Protein AF-A0A9P1AWX8-F1 (afdb_monomer)

Mean predicted aligned error: 14.73 Å

pLDDT: mean 73.95, std 20.93, range [36.81, 98.0]

Sequence (124 aa):
MLRTFQGYWSSYSTLINEKDYSEDIERMKASATAIAASLTEFGKTLRETEIPNDADSTARILELQTAEKMAIKEEFKIAVRKGFTLLKSVRQLDKKPTPEQLSPTRLHNVTAIERMLVQLGTYY

Foldseek 3Di:
DVVVVVVVVVVVVVVCVPDPCVVVVVVLVVLVVVLVVLVVVLVVCVVPDDQDPDPVVNVVSVVVSVVSVVVSVVSVVVSVVSVVVSVCVVVVVVDDDPPVRDDPVRVVVVVVVVVVVVVVVVVD

Structure (mmCIF, N/CA/C/O backbone):
data_AF-A0A9P1AWX8-F1
#
_entry.id   AF-A0A9P1AWX8-F1
#
loop_
_atom_site.group_PDB
_atom_site.id
_atom_site.type_symbol
_atom_site.label_atom_id
_atom_site.label_alt_id
_atom_site.label_comp_id
_atom_site.label_asym_id
_atom_site.label_entity_id
_atom_site.label_seq_id
_atom_site.pdbx_PDB_ins_code
_atom_site.Cartn_x
_atom_site.Cartn_y
_atom_site.Cartn_z
_atom_site.occupancy
_atom_site.B_iso_or_equiv
_atom_site.auth_seq_id
_atom_site.auth_comp_id
_atom_site.auth_asym_id
_atom_site.auth_atom_id
_atom_site.pdbx_PDB_model_num
ATOM 1 N N . MET A 1 1 ? -10.837 24.148 16.685 1.00 47.78 1 MET A N 1
ATOM 2 C CA .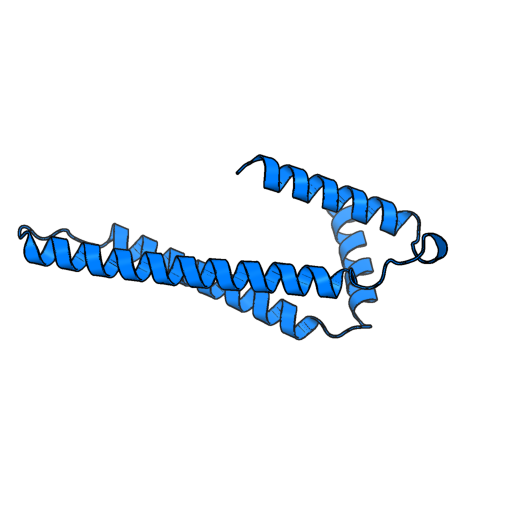 MET A 1 1 ? -10.753 22.847 15.985 1.00 47.78 1 MET A CA 1
ATOM 3 C C . MET A 1 1 ? -9.734 21.914 16.628 1.00 47.78 1 MET A C 1
ATOM 5 O O . MET A 1 1 ? -10.162 20.902 17.157 1.00 47.78 1 MET A O 1
ATOM 9 N N . LEU A 1 2 ? -8.435 22.248 16.680 1.00 36.81 2 LEU A N 1
ATOM 10 C CA . LEU A 1 2 ? -7.412 21.353 17.260 1.00 36.81 2 LEU A CA 1
ATOM 11 C C . LEU A 1 2 ? -7.586 21.056 18.764 1.00 36.81 2 LEU A C 1
ATOM 13 O O . LEU A 1 2 ? -7.496 19.903 19.165 1.00 36.81 2 LEU A O 1
ATOM 17 N N . ARG A 1 3 ? -7.885 22.066 19.598 1.00 39.72 3 ARG A N 1
ATOM 18 C CA . ARG A 1 3 ? -8.114 21.864 21.048 1.00 39.72 3 ARG A CA 1
ATOM 19 C C . ARG A 1 3 ? -9.333 20.994 21.340 1.00 39.72 3 ARG A C 1
ATOM 21 O O . ARG A 1 3 ? -9.302 20.167 22.242 1.00 39.72 3 ARG A O 1
ATOM 28 N N . THR A 1 4 ? -10.395 21.172 20.560 1.00 44.94 4 THR A N 1
ATOM 29 C CA . THR A 1 4 ? -11.601 20.350 20.649 1.00 44.94 4 THR A CA 1
ATOM 30 C C . THR A 1 4 ? -11.286 18.912 20.242 1.00 44.94 4 THR A C 1
ATOM 32 O O . THR A 1 4 ? -11.619 17.988 20.972 1.00 44.94 4 THR A O 1
ATOM 35 N N . PHE A 1 5 ? -10.551 18.726 19.143 1.00 42.12 5 PHE A N 1
ATOM 36 C CA . PHE A 1 5 ? -10.082 17.420 18.676 1.00 42.12 5 PHE A CA 1
ATOM 37 C C . PHE A 1 5 ? -9.197 16.698 19.709 1.00 42.12 5 PHE A C 1
ATOM 39 O O . PHE A 1 5 ? -9.422 15.526 19.989 1.00 42.12 5 PHE A O 1
ATOM 46 N N . GLN A 1 6 ? -8.256 17.405 20.343 1.00 40.53 6 GLN A N 1
ATOM 47 C CA . GLN A 1 6 ? -7.414 16.855 21.414 1.00 40.53 6 GLN A CA 1
ATOM 48 C C . GLN A 1 6 ? -8.218 16.471 22.664 1.00 40.53 6 GLN A C 1
ATOM 50 O O . GLN A 1 6 ? -7.992 15.403 23.226 1.00 40.53 6 GLN A O 1
ATOM 55 N N . GLY A 1 7 ? -9.190 17.295 23.071 1.00 48.84 7 GLY A N 1
ATOM 56 C CA . GLY A 1 7 ? -10.081 16.971 24.190 1.00 48.84 7 GLY A CA 1
ATOM 57 C C . GLY A 1 7 ? -10.931 15.725 23.923 1.00 48.84 7 GLY A C 1
ATOM 58 O O . GLY A 1 7 ? -11.043 14.853 24.785 1.00 48.84 7 GLY A O 1
ATOM 59 N N . TYR A 1 8 ? -11.464 15.592 22.703 1.00 47.03 8 TYR A N 1
ATOM 60 C CA . TYR A 1 8 ? -12.189 14.391 22.289 1.00 47.03 8 TYR A CA 1
ATOM 61 C C . TYR A 1 8 ? -11.278 13.160 22.224 1.00 47.03 8 TYR A C 1
ATOM 63 O O . TYR A 1 8 ? -11.696 12.102 22.680 1.00 47.03 8 TYR A O 1
ATOM 71 N N . TRP A 1 9 ? -10.036 13.294 21.750 1.00 43.94 9 TRP A N 1
ATOM 72 C CA . TRP A 1 9 ? -9.054 12.205 21.680 1.00 43.94 9 TRP A CA 1
ATOM 73 C C . TRP A 1 9 ? -8.648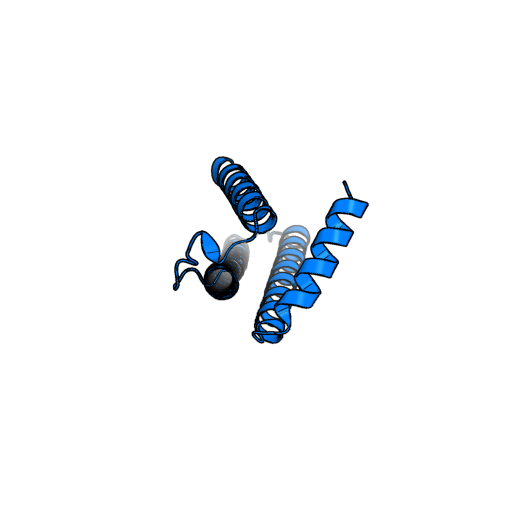 11.669 23.062 1.00 43.94 9 TRP A C 1
ATOM 75 O O . TRP A 1 9 ? -8.645 10.457 23.261 1.00 43.94 9 TRP A O 1
ATOM 85 N N . SER A 1 10 ? -8.398 12.545 24.044 1.00 46.09 10 SER A N 1
ATOM 86 C CA . SER A 1 10 ? -8.103 12.132 25.430 1.00 46.09 10 SER A CA 1
ATOM 87 C C . SER A 1 10 ? -9.294 11.463 26.121 1.00 46.09 10 SER A C 1
ATOM 89 O O . SER A 1 10 ? -9.134 10.486 26.851 1.00 46.09 10 SER A O 1
ATOM 91 N N . SER A 1 11 ? -10.513 11.951 25.882 1.00 45.62 11 SER A N 1
ATOM 92 C CA . SER A 1 11 ? -11.714 11.312 26.431 1.00 45.62 11 SER A CA 1
ATOM 93 C C . SER A 1 11 ? -11.970 9.945 25.771 1.00 45.62 11 SER A C 1
ATOM 95 O O . SER A 1 11 ? -12.368 8.999 26.446 1.00 45.62 11 SER A O 1
ATOM 97 N N . TYR A 1 12 ? -11.637 9.804 24.480 1.00 45.28 12 TYR A N 1
ATOM 98 C CA . TYR A 1 12 ? -11.684 8.534 23.748 1.00 45.28 12 TYR A CA 1
ATOM 99 C C . TYR A 1 12 ? -10.639 7.533 24.256 1.00 45.28 12 TYR A C 1
ATOM 101 O O . TYR A 1 12 ? -10.980 6.382 24.503 1.00 45.28 12 TYR A O 1
ATOM 109 N N . SER A 1 13 ? -9.391 7.960 24.484 1.00 43.81 13 SER A N 1
ATOM 110 C CA . SER A 1 13 ? -8.318 7.074 24.960 1.00 43.81 13 SER A CA 1
ATOM 111 C C . SER A 1 13 ? -8.596 6.498 26.349 1.00 43.81 13 SER A C 1
ATOM 113 O O . SER A 1 13 ? -8.205 5.373 26.638 1.00 43.81 13 SER A O 1
ATOM 115 N N . THR A 1 14 ? -9.318 7.240 27.191 1.00 47.88 14 THR A N 1
ATOM 116 C CA . THR A 1 14 ? -9.699 6.792 28.539 1.00 47.88 14 THR A CA 1
ATOM 117 C C . THR A 1 14 ? -10.774 5.691 28.499 1.00 47.88 14 THR A C 1
ATOM 119 O O . THR A 1 14 ? -10.801 4.830 29.371 1.00 47.88 14 THR A O 1
ATOM 122 N N . LEU A 1 15 ? -11.626 5.669 27.464 1.00 46.06 15 LEU A N 1
ATOM 123 C CA . LEU A 1 15 ? -12.718 4.695 27.289 1.00 46.06 15 LEU A CA 1
ATOM 124 C C . LEU A 1 15 ? -12.298 3.403 26.559 1.00 46.06 15 LEU A C 1
ATOM 126 O O . LEU A 1 15 ? -13.036 2.422 26.583 1.00 46.06 15 LEU A O 1
ATOM 130 N N . ILE A 1 16 ? -11.129 3.381 25.910 1.00 47.41 16 ILE A N 1
ATOM 131 C CA . ILE A 1 16 ? -10.586 2.197 25.208 1.00 47.41 16 ILE A CA 1
ATOM 132 C C . ILE A 1 16 ? -9.963 1.190 26.194 1.00 47.41 16 ILE A C 1
ATOM 134 O O . ILE A 1 16 ? -9.716 0.042 25.838 1.00 47.41 16 ILE A O 1
ATOM 138 N N . ASN A 1 17 ? -9.795 1.574 27.462 1.00 43.03 17 ASN A N 1
ATOM 139 C CA . ASN A 1 17 ? -9.193 0.740 28.503 1.00 43.03 17 ASN A CA 1
ATOM 140 C C . ASN A 1 17 ? -10.072 -0.442 28.973 1.00 43.03 17 ASN A C 1
ATOM 142 O O . ASN A 1 17 ? -9.704 -1.130 29.919 1.00 43.03 17 ASN A O 1
ATOM 146 N N . GLU A 1 18 ? -11.220 -0.691 28.330 1.00 48.31 18 GLU A N 1
ATOM 147 C CA . GLU A 1 18 ? -12.149 -1.771 28.702 1.00 48.31 18 GLU A CA 1
ATOM 148 C C . GLU A 1 18 ? -12.319 -2.867 27.626 1.00 48.31 18 GLU A C 1
ATOM 150 O O . GLU A 1 18 ? -13.090 -3.808 27.807 1.00 48.31 18 GLU A O 1
ATOM 155 N N . LYS A 1 19 ? -11.566 -2.814 26.516 1.00 53.66 19 LYS A N 1
ATOM 156 C CA . LYS A 1 19 ? -11.373 -3.953 25.596 1.00 53.66 19 LYS A CA 1
ATOM 157 C C . LYS A 1 19 ? -10.061 -3.779 24.830 1.00 53.66 19 LYS A C 1
ATOM 159 O O . LYS A 1 19 ? -9.904 -2.817 24.083 1.00 53.66 19 LYS A O 1
ATOM 164 N N . ASP A 1 20 ? -9.144 -4.718 25.034 1.00 67.25 20 ASP A N 1
ATOM 165 C CA . ASP A 1 20 ? -7.751 -4.689 24.583 1.00 67.25 20 ASP A CA 1
ATOM 166 C C . ASP A 1 20 ? -7.600 -4.812 23.052 1.00 67.25 20 ASP A C 1
ATOM 168 O O . ASP A 1 20 ? -7.272 -5.862 22.512 1.00 67.25 20 ASP A O 1
ATOM 172 N N . TYR A 1 21 ? -7.890 -3.728 22.329 1.00 68.19 21 TYR A N 1
ATOM 173 C CA . TYR A 1 21 ? -7.600 -3.587 20.894 1.00 68.19 21 TYR A CA 1
ATOM 174 C C . TYR A 1 21 ? -6.243 -2.912 20.639 1.00 68.19 21 TYR A C 1
ATOM 176 O O . TYR A 1 21 ? -5.926 -2.574 19.498 1.00 68.19 21 TYR A O 1
ATOM 184 N N . SER A 1 22 ? -5.457 -2.670 21.695 1.00 74.00 22 SER A N 1
ATOM 185 C CA . SER A 1 22 ? -4.172 -1.968 21.619 1.00 74.00 22 SER A CA 1
ATOM 186 C C . SER A 1 22 ? -3.217 -2.685 20.666 1.00 74.00 22 SER A C 1
ATOM 188 O O . SER A 1 22 ? -2.664 -2.076 19.750 1.00 74.00 22 SER A O 1
ATOM 190 N N . GLU A 1 23 ? -3.114 -4.007 20.806 1.00 81.44 23 GLU A N 1
ATOM 191 C CA . GLU A 1 23 ? -2.253 -4.832 19.964 1.00 81.44 23 GLU A CA 1
ATOM 192 C C . GLU A 1 23 ? -2.690 -4.820 18.489 1.00 81.44 23 GLU A C 1
ATOM 194 O O . GLU A 1 23 ? -1.859 -4.671 17.593 1.00 81.44 23 GLU A O 1
ATOM 199 N N . ASP A 1 24 ? -3.994 -4.912 18.215 1.00 80.69 24 ASP A N 1
ATOM 200 C CA . ASP A 1 24 ? -4.526 -4.877 16.848 1.00 80.69 24 ASP A CA 1
ATOM 201 C C . ASP A 1 24 ? -4.309 -3.516 16.172 1.00 80.69 24 ASP A C 1
ATOM 203 O O . ASP A 1 24 ? -4.017 -3.442 14.973 1.00 80.69 24 ASP A O 1
ATOM 207 N N . ILE A 1 25 ? -4.419 -2.427 16.938 1.00 81.19 25 ILE A N 1
ATOM 208 C CA . ILE A 1 25 ? -4.136 -1.069 16.463 1.00 81.19 25 ILE A CA 1
ATOM 209 C C . ILE A 1 25 ? -2.647 -0.918 16.140 1.00 81.19 25 ILE A C 1
ATOM 211 O O . ILE A 1 25 ? -2.307 -0.385 15.080 1.00 81.19 25 ILE A O 1
ATOM 215 N N . GLU A 1 26 ? -1.754 -1.407 17.000 1.00 84.25 26 GLU A N 1
ATOM 216 C CA . GLU A 1 26 ? -0.311 -1.384 16.734 1.00 84.25 26 GLU A CA 1
ATOM 217 C C . GLU A 1 26 ? 0.059 -2.251 15.520 1.00 84.25 26 GLU A C 1
ATOM 219 O O . GLU A 1 26 ? 0.809 -1.808 14.647 1.00 84.25 26 GLU A O 1
ATOM 224 N N . ARG A 1 27 ? -0.551 -3.434 15.366 1.00 85.56 27 ARG A N 1
ATOM 225 C CA . ARG A 1 27 ? -0.394 -4.281 14.167 1.00 85.56 27 ARG A CA 1
ATOM 226 C C . ARG A 1 27 ? -0.870 -3.577 12.892 1.00 85.56 27 ARG A C 1
ATOM 228 O O . ARG A 1 27 ? -0.243 -3.724 11.837 1.00 85.56 27 ARG A O 1
ATOM 235 N N . MET A 1 28 ? -1.950 -2.795 12.966 1.00 87.44 28 MET A N 1
ATOM 236 C CA . MET A 1 28 ? -2.443 -2.002 11.834 1.00 87.44 28 MET A CA 1
ATOM 237 C C . MET A 1 28 ? -1.466 -0.887 11.457 1.00 87.44 28 MET A C 1
ATOM 239 O O . MET A 1 28 ? -1.156 -0.721 10.277 1.00 87.44 28 MET A O 1
ATOM 243 N N . LYS A 1 29 ? -0.937 -0.159 12.449 1.00 83.25 29 LYS A N 1
ATOM 244 C CA . LYS A 1 29 ? 0.094 0.866 12.225 1.00 83.25 29 LYS A CA 1
ATOM 245 C C . LYS A 1 29 ? 1.339 0.263 11.583 1.00 83.25 29 LYS A C 1
ATOM 247 O O . LYS A 1 29 ? 1.809 0.788 10.581 1.00 83.25 29 LYS A O 1
ATOM 252 N N . ALA A 1 30 ? 1.828 -0.861 12.107 1.00 87.50 30 ALA A N 1
ATOM 253 C CA . ALA A 1 30 ? 2.980 -1.562 11.549 1.00 87.50 30 ALA A CA 1
ATOM 254 C C . ALA A 1 30 ? 2.743 -1.977 10.086 1.00 87.50 30 ALA A C 1
ATOM 256 O O . ALA A 1 30 ? 3.604 -1.751 9.238 1.00 87.50 30 ALA A O 1
ATOM 257 N N . SER A 1 31 ? 1.552 -2.501 9.770 1.00 88.31 31 SER A N 1
ATOM 258 C CA . SER A 1 31 ? 1.181 -2.879 8.397 1.00 88.31 31 SER A CA 1
ATOM 259 C C . SER A 1 31 ? 1.146 -1.670 7.456 1.00 88.31 31 SER A C 1
ATOM 261 O O . SER A 1 31 ? 1.680 -1.733 6.352 1.00 88.31 31 SER A O 1
ATOM 263 N N . ALA A 1 32 ? 0.553 -0.553 7.891 1.00 86.75 32 ALA A N 1
ATOM 264 C CA . ALA A 1 32 ? 0.497 0.676 7.101 1.00 86.75 32 ALA A CA 1
ATOM 265 C C . ALA A 1 32 ? 1.898 1.254 6.836 1.00 86.75 32 ALA A C 1
ATOM 267 O O . ALA A 1 32 ? 2.197 1.645 5.708 1.00 86.75 32 ALA A O 1
ATOM 268 N N . THR A 1 33 ? 2.767 1.254 7.851 1.00 91.69 33 THR A N 1
ATOM 269 C CA . THR A 1 33 ? 4.167 1.680 7.723 1.00 91.69 33 THR A CA 1
ATOM 270 C C . THR A 1 33 ? 4.938 0.793 6.749 1.00 91.69 33 THR A C 1
ATOM 272 O O . THR A 1 33 ? 5.646 1.314 5.891 1.00 91.69 33 THR A O 1
ATOM 275 N N . ALA A 1 34 ? 4.775 -0.531 6.834 1.00 90.62 34 ALA A N 1
ATOM 276 C CA . ALA A 1 34 ? 5.429 -1.468 5.925 1.00 90.62 34 ALA A CA 1
ATOM 277 C C . ALA A 1 34 ? 5.001 -1.238 4.467 1.00 90.62 34 ALA A C 1
ATOM 279 O O . ALA A 1 34 ? 5.855 -1.105 3.597 1.00 90.62 34 ALA A O 1
ATOM 280 N N . ILE A 1 35 ? 3.698 -1.081 4.204 1.00 91.94 35 ILE A N 1
ATOM 281 C CA . ILE A 1 35 ? 3.194 -0.803 2.850 1.00 91.94 35 ILE A CA 1
ATOM 282 C C . ILE A 1 35 ? 3.728 0.535 2.319 1.00 91.94 35 ILE A C 1
ATOM 284 O O . ILE A 1 35 ? 4.114 0.627 1.155 1.00 91.94 35 ILE A O 1
ATOM 288 N N . ALA A 1 36 ? 3.774 1.577 3.156 1.00 92.69 36 ALA A N 1
ATOM 289 C CA . ALA A 1 36 ? 4.327 2.873 2.766 1.00 92.69 36 ALA A CA 1
ATOM 290 C C . ALA A 1 36 ? 5.824 2.783 2.420 1.00 92.69 36 ALA A C 1
ATOM 292 O O . ALA A 1 36 ? 6.270 3.407 1.453 1.00 92.69 36 ALA A O 1
ATOM 293 N N . ALA A 1 37 ? 6.587 1.980 3.169 1.00 93.81 37 ALA A N 1
ATOM 294 C CA . ALA A 1 37 ? 7.987 1.703 2.869 1.00 93.81 37 ALA A CA 1
ATOM 295 C C . ALA A 1 37 ? 8.136 0.949 1.537 1.00 93.81 37 ALA A C 1
ATOM 297 O O . ALA A 1 37 ? 8.893 1.402 0.681 1.00 93.81 37 ALA A O 1
ATOM 298 N N . SER A 1 38 ? 7.354 -0.113 1.307 1.00 96.19 38 SER A N 1
ATOM 299 C CA . SER A 1 38 ? 7.367 -0.866 0.043 1.00 96.19 38 SER A CA 1
ATOM 300 C C . SER A 1 38 ? 7.006 0.009 -1.161 1.00 96.19 38 SER A C 1
ATOM 302 O O . SER A 1 38 ? 7.646 -0.077 -2.201 1.00 96.19 38 SER A O 1
ATOM 304 N N . LEU A 1 39 ? 6.021 0.906 -1.029 1.00 97.06 39 LEU A N 1
ATOM 305 C CA . LEU A 1 39 ? 5.671 1.867 -2.084 1.00 97.06 39 LEU A CA 1
ATOM 306 C C . LEU A 1 39 ? 6.790 2.877 -2.358 1.00 97.06 39 LEU A C 1
ATOM 308 O O . LEU A 1 39 ? 7.002 3.264 -3.507 1.00 97.06 39 LEU A O 1
ATOM 312 N N . THR A 1 40 ? 7.482 3.319 -1.307 1.00 97.06 40 THR A N 1
ATOM 313 C CA . THR A 1 40 ? 8.612 4.247 -1.431 1.00 97.06 40 THR A CA 1
ATOM 314 C C . THR A 1 40 ? 9.767 3.587 -2.173 1.00 97.06 40 THR A C 1
ATOM 316 O O . THR A 1 40 ? 10.296 4.183 -3.110 1.00 97.06 40 THR A O 1
ATOM 319 N N . GLU A 1 41 ? 10.114 2.354 -1.798 1.00 97.69 41 GLU A N 1
ATOM 320 C CA . GLU A 1 41 ? 11.171 1.595 -2.466 1.00 97.69 41 GLU A CA 1
ATOM 321 C C . GLU A 1 41 ? 10.785 1.286 -3.914 1.00 97.69 41 GLU A C 1
ATOM 323 O O . GLU A 1 41 ? 11.541 1.618 -4.817 1.00 97.69 41 GLU A O 1
ATOM 328 N N . PHE A 1 42 ? 9.565 0.805 -4.166 1.00 97.69 42 PHE A N 1
ATOM 329 C CA . PHE A 1 42 ? 9.082 0.565 -5.527 1.00 97.69 42 PHE A CA 1
ATOM 330 C C . PHE A 1 42 ? 9.148 1.830 -6.399 1.00 97.69 42 PHE A C 1
ATOM 332 O O . PHE A 1 42 ? 9.603 1.796 -7.542 1.00 97.69 42 PHE A O 1
ATOM 339 N N . GLY A 1 43 ? 8.747 2.987 -5.858 1.00 97.38 43 GLY A N 1
ATOM 340 C CA . GLY A 1 43 ? 8.848 4.271 -6.555 1.00 97.38 43 GLY A CA 1
ATOM 341 C C . GLY A 1 43 ? 10.291 4.708 -6.831 1.00 97.38 43 GLY A C 1
ATOM 342 O O . GLY A 1 43 ? 10.552 5.345 -7.855 1.00 97.38 43 GLY A O 1
ATOM 343 N N . LYS A 1 44 ? 11.227 4.363 -5.942 1.00 97.75 44 LYS A N 1
ATOM 344 C CA . LYS A 1 44 ? 12.663 4.567 -6.144 1.00 97.75 44 LYS A CA 1
ATOM 345 C C . LYS A 1 44 ? 13.188 3.642 -7.241 1.00 97.75 44 LYS A C 1
ATOM 347 O O . LYS A 1 44 ? 13.779 4.145 -8.192 1.00 97.75 44 LYS A O 1
ATOM 352 N N . THR A 1 45 ? 12.885 2.345 -7.179 1.00 96.75 45 THR A N 1
ATOM 353 C CA . THR A 1 45 ? 13.234 1.363 -8.213 1.00 96.75 45 THR A CA 1
ATOM 354 C C . THR A 1 45 ? 12.751 1.824 -9.580 1.00 96.75 45 THR A C 1
ATOM 356 O O . THR A 1 45 ? 13.551 1.895 -10.503 1.00 96.75 45 THR A O 1
ATOM 359 N N . LEU A 1 46 ? 11.485 2.229 -9.720 1.00 97.00 46 LEU A N 1
ATOM 360 C CA . LEU A 1 46 ? 10.947 2.733 -10.989 1.00 97.00 46 LEU A CA 1
ATOM 361 C C . LEU A 1 46 ? 11.712 3.946 -11.536 1.00 97.00 46 LEU A C 1
ATOM 363 O O . LEU A 1 46 ? 11.861 4.076 -12.746 1.00 97.00 46 LEU A O 1
ATOM 367 N N . ARG A 1 47 ? 12.173 4.845 -10.661 1.00 97.31 47 ARG A N 1
ATOM 368 C CA . ARG A 1 47 ? 12.903 6.058 -11.055 1.00 97.31 47 ARG A CA 1
ATOM 369 C C . ARG A 1 47 ? 14.346 5.767 -11.453 1.00 97.31 47 ARG A C 1
ATOM 371 O O . ARG A 1 47 ? 14.862 6.408 -12.358 1.00 97.31 47 ARG A O 1
ATOM 378 N N . GLU A 1 48 ? 14.991 4.862 -10.728 1.00 96.81 48 GLU A N 1
ATOM 379 C CA . GLU A 1 48 ? 16.402 4.510 -10.902 1.00 96.81 48 GLU A CA 1
ATOM 380 C C . GLU A 1 48 ? 16.605 3.403 -11.945 1.00 96.81 48 GLU A C 1
ATOM 382 O O . GLU A 1 48 ? 17.733 3.148 -12.354 1.00 96.81 48 GLU A O 1
ATOM 387 N N . THR A 1 49 ? 15.529 2.747 -12.391 1.00 96.44 49 THR A N 1
ATOM 388 C CA . THR A 1 49 ? 15.601 1.717 -13.428 1.00 96.44 49 THR A CA 1
ATOM 389 C C . THR A 1 49 ? 16.004 2.336 -14.759 1.00 96.44 49 THR A C 1
ATOM 391 O O . THR A 1 49 ? 15.242 3.077 -15.381 1.00 96.44 49 THR A O 1
ATOM 394 N N . GLU A 1 50 ? 17.182 1.957 -15.234 1.00 94.12 50 GLU A N 1
ATOM 395 C CA . GLU A 1 50 ? 17.590 2.175 -16.613 1.00 94.12 50 GLU A CA 1
ATOM 396 C C . GLU A 1 50 ? 16.950 1.110 -17.508 1.00 94.12 50 GLU A C 1
ATOM 398 O O . GLU A 1 50 ? 16.977 -0.084 -17.199 1.00 94.12 50 GLU A O 1
ATOM 403 N N . ILE A 1 51 ? 16.353 1.537 -18.621 1.00 92.75 51 ILE A N 1
ATOM 404 C CA . ILE A 1 51 ? 15.754 0.616 -19.587 1.00 92.75 51 ILE A CA 1
ATOM 405 C C . ILE A 1 51 ? 16.840 0.167 -20.570 1.00 92.75 51 ILE A C 1
ATOM 407 O O . ILE A 1 51 ? 17.415 1.013 -21.263 1.00 92.75 51 ILE A O 1
ATOM 411 N N . PRO A 1 52 ? 17.137 -1.140 -20.645 1.00 92.69 52 PRO A N 1
ATOM 412 C CA . PRO A 1 52 ? 18.170 -1.647 -21.526 1.00 92.69 52 PRO A CA 1
ATOM 413 C C . PRO A 1 52 ? 17.716 -1.599 -22.991 1.00 92.69 52 PRO A C 1
ATOM 415 O O . PRO A 1 52 ? 16.529 -1.651 -23.304 1.00 92.69 52 PRO A O 1
ATOM 418 N N . ASN A 1 53 ? 18.674 -1.535 -23.917 1.00 92.00 53 ASN A N 1
ATOM 419 C CA . ASN A 1 53 ? 18.401 -1.500 -25.359 1.00 92.00 53 ASN A CA 1
ATOM 420 C C . ASN A 1 53 ? 18.163 -2.901 -25.962 1.00 92.00 53 ASN A C 1
ATOM 422 O O . ASN A 1 53 ? 18.529 -3.173 -27.105 1.00 92.00 53 ASN A O 1
ATOM 426 N N . ASP A 1 54 ? 17.588 -3.810 -25.180 1.00 96.50 54 ASP A N 1
ATOM 427 C CA . ASP A 1 54 ? 17.204 -5.142 -25.620 1.00 96.50 54 ASP A CA 1
ATOM 428 C C . ASP A 1 54 ? 15.801 -5.488 -25.107 1.00 96.50 54 ASP A C 1
ATOM 430 O O . ASP A 1 54 ? 15.411 -5.177 -23.973 1.00 96.50 54 ASP A O 1
ATOM 434 N N . ALA A 1 55 ? 15.008 -6.080 -25.998 1.00 95.25 55 ALA A N 1
ATOM 435 C CA . ALA A 1 55 ? 13.593 -6.317 -25.751 1.00 95.25 55 ALA A CA 1
ATOM 436 C C . ALA A 1 55 ? 13.371 -7.354 -24.641 1.00 95.25 55 ALA A C 1
ATOM 438 O O . ALA A 1 55 ? 12.466 -7.180 -23.828 1.00 95.25 55 ALA A O 1
ATOM 439 N N . ASP A 1 56 ? 14.215 -8.385 -24.573 1.00 96.12 56 ASP A N 1
ATOM 440 C CA . ASP A 1 56 ? 14.080 -9.480 -23.610 1.00 96.12 56 ASP A CA 1
ATOM 441 C C . ASP A 1 56 ? 14.362 -9.015 -22.173 1.00 96.12 56 ASP A C 1
ATOM 443 O O . ASP A 1 56 ? 13.588 -9.306 -21.257 1.00 96.12 56 ASP A O 1
ATOM 447 N N . SER A 1 57 ? 15.420 -8.230 -21.956 1.00 95.19 57 SER A N 1
ATOM 448 C CA . SER A 1 57 ? 15.735 -7.667 -20.638 1.00 95.19 57 SER A CA 1
ATOM 449 C C . SER A 1 57 ? 14.723 -6.606 -20.236 1.00 95.19 57 SER A C 1
ATOM 451 O O . SER A 1 57 ? 14.309 -6.581 -19.077 1.00 95.19 57 SER A O 1
ATOM 453 N N . THR A 1 58 ? 14.249 -5.779 -21.176 1.00 96.44 58 THR A N 1
ATOM 454 C CA . THR A 1 58 ? 13.156 -4.836 -20.894 1.00 96.44 58 THR A CA 1
ATOM 455 C C . THR A 1 58 ? 11.887 -5.578 -20.479 1.00 96.44 58 THR A C 1
ATOM 457 O O . THR A 1 58 ? 11.274 -5.227 -19.471 1.00 96.44 58 THR A O 1
ATOM 460 N N . ALA A 1 59 ? 11.508 -6.638 -21.201 1.00 96.69 59 ALA A N 1
ATOM 461 C CA . ALA A 1 59 ? 10.350 -7.456 -20.860 1.00 96.69 59 ALA A CA 1
ATOM 462 C C . ALA A 1 59 ? 10.488 -8.059 -19.456 1.00 96.69 59 ALA A C 1
ATOM 464 O O . ALA A 1 59 ? 9.563 -7.952 -18.653 1.00 96.69 59 ALA A O 1
ATOM 465 N N . ARG A 1 60 ? 11.666 -8.596 -19.120 1.00 96.50 60 ARG A N 1
ATOM 466 C CA . ARG A 1 60 ? 11.950 -9.157 -17.794 1.00 96.50 60 ARG A CA 1
ATOM 467 C C . ARG A 1 60 ? 11.850 -8.116 -16.675 1.00 96.50 60 ARG A C 1
ATOM 469 O O . ARG A 1 60 ? 11.300 -8.418 -15.618 1.00 96.50 60 ARG A O 1
ATOM 476 N N . ILE A 1 61 ? 12.348 -6.896 -16.891 1.00 97.31 61 ILE A N 1
ATOM 477 C CA . ILE A 1 61 ? 12.221 -5.789 -15.927 1.00 97.31 61 ILE A CA 1
ATOM 478 C C . ILE A 1 61 ? 10.746 -5.450 -15.695 1.00 97.31 61 ILE A C 1
ATOM 480 O O . ILE A 1 61 ? 10.308 -5.367 -14.546 1.00 97.31 61 ILE A O 1
ATOM 484 N N . LEU A 1 62 ? 9.969 -5.301 -16.770 1.00 96.88 62 LEU A N 1
ATOM 485 C 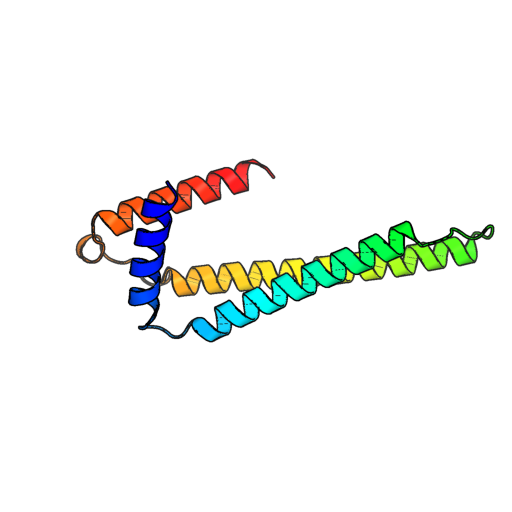CA . LEU A 1 62 ? 8.540 -4.999 -16.680 1.00 96.88 62 LEU A CA 1
ATOM 486 C C . LEU A 1 62 ? 7.767 -6.107 -15.961 1.00 96.88 62 LEU A C 1
ATOM 488 O O . LEU A 1 62 ? 6.858 -5.815 -15.181 1.00 96.88 62 LEU A O 1
ATOM 492 N N . GLU A 1 63 ? 8.126 -7.367 -16.196 1.00 97.88 63 GLU A N 1
ATOM 493 C CA . GLU A 1 63 ? 7.505 -8.521 -15.550 1.00 97.88 63 GLU A CA 1
ATOM 494 C C . GLU A 1 63 ? 7.765 -8.516 -14.035 1.00 97.88 63 GLU A C 1
ATOM 496 O O . GLU A 1 63 ? 6.823 -8.623 -13.246 1.00 97.88 63 GLU A O 1
ATOM 501 N N . LEU A 1 64 ? 9.017 -8.283 -13.621 1.00 97.25 64 LEU A N 1
ATOM 502 C CA . LEU A 1 64 ? 9.406 -8.181 -12.211 1.00 97.25 64 LEU A CA 1
ATOM 503 C C . LEU A 1 64 ? 8.710 -7.011 -11.505 1.00 97.25 64 LEU A C 1
ATOM 505 O O . LEU A 1 64 ? 8.089 -7.202 -10.460 1.00 97.25 64 LEU A O 1
ATOM 509 N N . GLN A 1 65 ? 8.743 -5.817 -12.099 1.00 97.88 65 GLN A N 1
ATOM 510 C CA . GLN A 1 65 ? 8.099 -4.630 -11.525 1.00 97.88 65 GLN A CA 1
ATOM 511 C C . GLN A 1 65 ? 6.571 -4.766 -11.481 1.00 97.88 65 GLN A C 1
ATOM 513 O O . GLN A 1 65 ? 5.915 -4.273 -10.560 1.00 97.88 65 GLN A O 1
ATOM 518 N N . THR A 1 66 ? 5.975 -5.468 -12.449 1.00 97.88 66 THR A N 1
ATOM 519 C CA . THR A 1 66 ? 4.542 -5.786 -12.425 1.00 97.88 66 THR A CA 1
ATOM 520 C C . THR A 1 66 ? 4.211 -6.751 -11.294 1.00 97.88 66 THR A C 1
ATOM 522 O O . THR A 1 66 ? 3.225 -6.534 -10.585 1.00 97.88 66 THR A O 1
ATOM 525 N N . ALA A 1 67 ? 5.02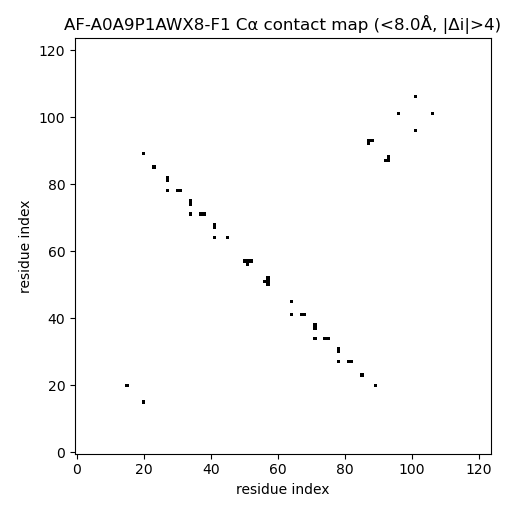2 -7.791 -11.095 1.00 98.00 67 ALA A N 1
ATOM 526 C CA . ALA A 1 67 ? 4.844 -8.739 -10.001 1.00 98.00 67 ALA A CA 1
ATOM 527 C C . ALA A 1 67 ? 4.952 -8.046 -8.632 1.00 98.00 67 ALA A C 1
ATOM 529 O O . ALA A 1 67 ? 4.074 -8.222 -7.785 1.00 98.00 67 ALA A O 1
ATOM 530 N N . GLU A 1 68 ? 5.957 -7.189 -8.444 1.00 97.62 68 GLU A N 1
ATOM 531 C CA . GLU A 1 68 ? 6.152 -6.409 -7.217 1.00 97.62 68 GLU A CA 1
ATOM 532 C C . GLU A 1 68 ? 4.964 -5.476 -6.939 1.00 97.62 68 GLU A C 1
ATOM 534 O O . GLU A 1 68 ? 4.370 -5.511 -5.858 1.00 97.62 68 GLU A O 1
ATOM 539 N N . LYS A 1 69 ? 4.517 -4.717 -7.949 1.00 97.75 69 LYS A N 1
ATOM 540 C CA . LYS A 1 69 ? 3.310 -3.883 -7.854 1.00 97.75 69 LYS A CA 1
ATOM 541 C C . LYS A 1 69 ? 2.085 -4.692 -7.420 1.00 97.75 69 LYS A C 1
ATOM 543 O O . LYS A 1 69 ? 1.278 -4.213 -6.619 1.00 97.75 69 LYS A O 1
ATOM 548 N N . MET A 1 70 ? 1.895 -5.887 -7.982 1.00 97.81 70 MET A N 1
ATOM 549 C CA . MET A 1 70 ? 0.758 -6.744 -7.637 1.00 97.81 70 MET A CA 1
ATOM 550 C C . MET A 1 70 ? 0.852 -7.266 -6.200 1.00 97.81 70 MET A C 1
ATOM 552 O O . MET A 1 70 ? -0.177 -7.315 -5.524 1.00 97.81 70 MET A O 1
ATOM 556 N N . ALA A 1 71 ? 2.055 -7.583 -5.718 1.00 97.38 71 ALA A N 1
ATOM 557 C CA . ALA A 1 71 ? 2.284 -7.988 -4.335 1.00 97.38 71 ALA A CA 1
ATOM 558 C C . ALA A 1 71 ? 1.917 -6.863 -3.352 1.00 97.38 71 ALA A C 1
ATOM 560 O O . ALA A 1 71 ? 1.053 -7.064 -2.496 1.00 97.38 71 ALA A O 1
ATOM 561 N N . ILE A 1 72 ? 2.450 -5.650 -3.553 1.00 96.38 72 ILE A N 1
ATOM 562 C CA . ILE A 1 72 ? 2.130 -4.470 -2.724 1.00 96.38 72 ILE A CA 1
ATOM 563 C C . ILE A 1 72 ? 0.616 -4.193 -2.742 1.00 96.38 72 ILE A C 1
ATOM 565 O O . ILE A 1 72 ? -0.005 -3.915 -1.712 1.00 96.38 72 ILE A O 1
ATOM 569 N N . LYS A 1 73 ? -0.023 -4.317 -3.912 1.00 94.31 73 LYS A N 1
ATOM 570 C CA . LYS A 1 73 ? -1.475 -4.143 -4.045 1.00 94.31 73 LYS A CA 1
ATOM 571 C C . LYS A 1 73 ? -2.264 -5.162 -3.220 1.00 94.31 73 LYS A C 1
ATOM 573 O O . LYS A 1 73 ? -3.309 -4.805 -2.671 1.00 94.31 73 LYS A O 1
ATOM 578 N N . GLU A 1 74 ? -1.828 -6.417 -3.155 1.00 96.75 74 GLU A N 1
ATOM 579 C CA . GLU A 1 74 ? -2.525 -7.430 -2.360 1.00 96.75 74 GLU A CA 1
ATOM 580 C C . GLU A 1 74 ? -2.301 -7.230 -0.857 1.00 96.75 74 GLU A C 1
ATOM 582 O O . GLU A 1 74 ? -3.270 -7.284 -0.096 1.00 96.75 74 GLU A O 1
ATOM 587 N N . GLU A 1 75 ? -1.084 -6.879 -0.433 1.00 92.50 75 GLU A N 1
ATOM 588 C CA . GLU A 1 75 ? -0.792 -6.496 0.955 1.00 92.50 75 GLU A CA 1
ATOM 589 C C . GLU A 1 75 ? -1.685 -5.341 1.420 1.00 92.50 75 GLU A C 1
ATOM 591 O O . GLU A 1 75 ? -2.308 -5.414 2.484 1.00 92.50 75 GLU A O 1
ATOM 596 N N . PHE A 1 76 ? -1.838 -4.317 0.577 1.00 91.00 76 PHE A N 1
ATOM 597 C CA . PHE A 1 76 ? -2.725 -3.193 0.850 1.00 91.00 76 PHE A CA 1
ATOM 598 C C . PHE A 1 76 ? -4.180 -3.633 1.038 1.00 91.00 76 PHE A C 1
ATOM 600 O O . PHE A 1 76 ? -4.820 -3.267 2.026 1.00 91.00 76 PHE A O 1
ATOM 607 N N . LYS A 1 77 ? -4.718 -4.471 0.143 1.00 93.06 77 LYS A N 1
ATOM 608 C CA . LYS A 1 77 ? -6.091 -4.983 0.290 1.00 93.06 77 LYS A CA 1
ATOM 609 C C . LYS A 1 77 ? -6.267 -5.796 1.569 1.00 93.06 77 LYS A C 1
ATOM 611 O O . LYS A 1 77 ? -7.314 -5.702 2.209 1.00 93.06 77 LYS A O 1
ATOM 616 N N . ILE A 1 78 ? -5.281 -6.612 1.940 1.00 93.00 78 ILE A N 1
ATOM 617 C CA . ILE A 1 78 ? -5.313 -7.388 3.185 1.00 93.00 78 ILE A CA 1
ATOM 618 C C . ILE A 1 78 ? -5.355 -6.444 4.391 1.00 93.00 78 ILE A C 1
ATOM 620 O O . ILE A 1 78 ? -6.201 -6.631 5.269 1.00 93.00 78 ILE A O 1
ATOM 624 N N . ALA A 1 79 ? -4.500 -5.418 4.423 1.00 86.00 79 ALA A N 1
ATOM 625 C CA . ALA A 1 79 ? -4.483 -4.422 5.493 1.00 86.00 79 ALA A CA 1
ATOM 626 C C . ALA A 1 79 ? -5.829 -3.686 5.604 1.00 86.00 79 ALA A C 1
ATOM 628 O O . ALA A 1 79 ? -6.385 -3.578 6.696 1.00 86.00 79 ALA A O 1
ATOM 629 N N . VAL A 1 80 ? -6.418 -3.286 4.474 1.00 85.00 80 VAL A N 1
ATOM 630 C CA . VAL A 1 80 ? -7.741 -2.644 4.427 1.00 85.00 80 VAL A CA 1
ATOM 631 C C . VAL A 1 80 ? -8.837 -3.559 4.982 1.00 85.00 80 VAL A C 1
ATOM 633 O O . VAL A 1 80 ? -9.618 -3.132 5.833 1.00 85.00 80 VAL A O 1
ATOM 636 N N . ARG A 1 81 ? -8.888 -4.833 4.566 1.00 89.94 81 ARG A N 1
ATOM 637 C CA . ARG A 1 81 ? -9.866 -5.809 5.089 1.00 89.94 81 ARG A CA 1
ATOM 638 C C . ARG A 1 81 ? -9.724 -5.988 6.602 1.00 89.94 81 ARG A C 1
ATOM 640 O O . ARG A 1 81 ? -10.725 -5.945 7.315 1.00 89.94 81 ARG A O 1
ATOM 647 N N . LYS A 1 82 ? -8.491 -6.130 7.102 1.00 84.94 82 LYS A N 1
ATOM 648 C CA . LYS A 1 82 ? -8.204 -6.202 8.5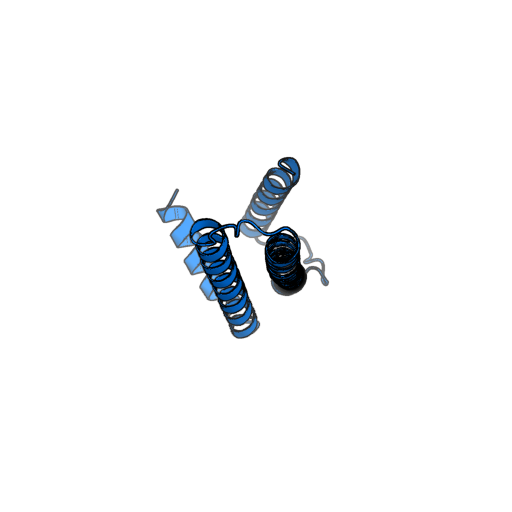46 1.00 84.94 82 LYS A CA 1
ATOM 649 C C . LYS A 1 82 ? -8.655 -4.930 9.272 1.00 84.94 82 LYS A C 1
ATOM 651 O O . LYS A 1 82 ? -9.228 -5.024 10.353 1.00 84.94 82 LYS A O 1
ATOM 656 N N . GLY A 1 83 ? -8.466 -3.761 8.658 1.00 85.56 83 GLY A N 1
ATOM 657 C CA . GLY A 1 83 ? -8.895 -2.468 9.192 1.00 85.56 83 GLY A CA 1
ATOM 658 C C . GLY A 1 83 ? -10.406 -2.363 9.330 1.00 85.56 83 GLY A C 1
ATOM 659 O O . GLY A 1 83 ? -10.894 -1.932 10.373 1.00 85.56 83 GLY A O 1
ATOM 660 N N . PHE A 1 84 ? -11.159 -2.833 8.334 1.00 84.75 84 PHE A N 1
ATOM 661 C CA . PHE A 1 84 ? -12.618 -2.900 8.419 1.00 84.75 84 PHE A CA 1
ATOM 662 C C . PHE A 1 84 ? -13.102 -3.850 9.518 1.00 84.75 84 PHE A C 1
ATOM 664 O O . PHE A 1 84 ? -14.013 -3.495 10.267 1.00 84.75 84 PHE A O 1
ATOM 671 N N . THR A 1 85 ? -12.483 -5.024 9.656 1.00 85.31 85 THR A N 1
ATOM 672 C CA . THR A 1 85 ? -12.812 -5.966 10.736 1.00 85.31 85 THR A CA 1
ATOM 673 C C . THR A 1 85 ? -12.543 -5.354 12.109 1.00 85.31 85 THR A C 1
ATOM 675 O O . THR A 1 85 ? -13.427 -5.369 12.964 1.00 85.31 85 THR A O 1
ATOM 678 N N . LEU A 1 86 ? -11.371 -4.743 12.309 1.00 82.56 86 LEU A N 1
ATOM 679 C CA . LEU A 1 86 ? -11.029 -4.056 13.555 1.00 82.56 86 LEU A CA 1
ATOM 680 C C . LEU A 1 86 ? -12.013 -2.919 13.853 1.00 82.56 86 LEU A C 1
ATOM 682 O O . LEU A 1 86 ? -12.505 -2.803 14.971 1.00 82.56 86 LEU A O 1
ATOM 686 N N . LEU A 1 87 ? -12.370 -2.121 12.843 1.00 78.31 87 LEU A N 1
ATOM 687 C CA . LEU A 1 87 ? -13.349 -1.044 12.981 1.00 78.31 87 LEU A CA 1
ATOM 688 C C . LEU A 1 87 ? -14.718 -1.572 13.424 1.00 78.31 87 LEU A C 1
ATOM 690 O O . LEU A 1 87 ? -15.361 -0.961 14.279 1.00 78.31 87 LEU A O 1
ATOM 694 N N . LYS A 1 88 ? -15.162 -2.707 12.873 1.00 77.62 88 LYS A N 1
ATOM 695 C CA . LYS A 1 88 ? -16.416 -3.360 13.265 1.00 77.62 88 LYS A CA 1
ATOM 696 C C . LYS A 1 88 ? -16.380 -3.810 14.731 1.00 77.62 88 LYS A C 1
ATOM 698 O O . LYS A 1 88 ? -17.330 -3.536 15.468 1.00 77.62 88 LYS A O 1
ATOM 703 N N . SER A 1 89 ? -15.273 -4.424 15.153 1.00 72.31 89 SER A N 1
ATOM 704 C CA . SER A 1 89 ? -15.048 -4.896 16.526 1.00 72.31 89 SER A CA 1
ATOM 705 C C . SER A 1 89 ? -14.967 -3.750 17.538 1.00 72.31 89 SER A C 1
ATOM 707 O O . SER A 1 89 ? -15.630 -3.790 18.578 1.00 72.31 89 SER A O 1
ATOM 709 N N . VAL A 1 90 ? -14.219 -2.688 17.218 1.00 67.88 90 VAL A N 1
ATOM 710 C CA . VAL A 1 90 ? -14.101 -1.472 18.044 1.00 67.88 90 VAL A CA 1
ATOM 711 C C . VAL A 1 90 ? -15.454 -0.780 18.193 1.00 67.88 90 VAL A C 1
ATOM 713 O O . VAL A 1 90 ? -15.823 -0.368 19.290 1.00 67.88 90 VAL A O 1
ATOM 716 N N . ARG A 1 91 ? -16.239 -0.696 17.113 1.00 66.06 91 ARG A N 1
ATOM 717 C CA . ARG A 1 91 ? -17.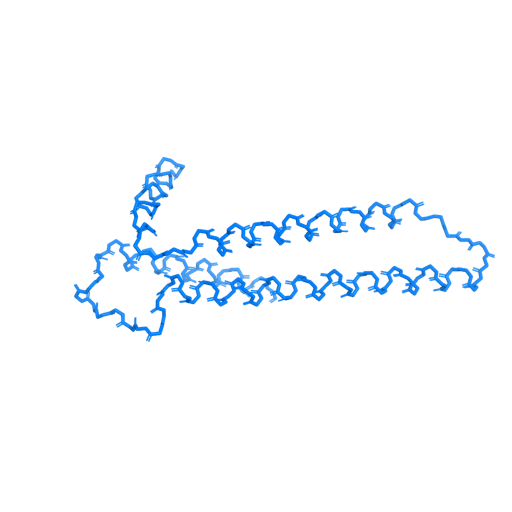586 -0.104 17.138 1.00 66.06 91 ARG A CA 1
ATOM 718 C C . ARG A 1 91 ? -18.648 -1.004 17.777 1.00 66.06 91 ARG A C 1
ATOM 720 O O . ARG A 1 91 ? -19.796 -0.582 17.857 1.00 66.06 91 ARG A O 1
ATOM 727 N N . GLN A 1 92 ? -18.290 -2.218 18.211 1.00 63.69 92 GLN A N 1
ATOM 728 C CA . GLN A 1 92 ? -19.215 -3.205 18.780 1.00 63.69 92 GLN A CA 1
ATOM 729 C C . GLN A 1 92 ? -20.467 -3.419 17.906 1.00 63.69 92 GLN A C 1
ATOM 731 O O . GLN A 1 92 ? -21.545 -3.688 18.428 1.00 63.69 92 GLN A O 1
ATOM 736 N N . LEU A 1 93 ? -20.345 -3.306 16.575 1.00 50.91 93 LEU A N 1
ATOM 737 C CA . LEU A 1 93 ? -21.497 -3.292 15.654 1.00 50.91 93 LEU A CA 1
ATOM 738 C C . LEU A 1 93 ? -22.311 -4.596 15.646 1.00 50.91 93 LEU A C 1
ATOM 740 O O . LEU A 1 93 ? -23.400 -4.624 15.082 1.00 50.91 93 LEU A O 1
ATOM 744 N N . ASP A 1 94 ? -21.819 -5.656 16.288 1.00 46.00 94 ASP A N 1
ATOM 745 C CA . ASP A 1 94 ? -22.546 -6.914 16.482 1.00 46.00 94 ASP A CA 1
ATOM 746 C C . ASP A 1 94 ? -23.524 -6.883 17.677 1.00 46.00 94 ASP A C 1
ATOM 748 O O . ASP A 1 94 ? -24.297 -7.820 17.872 1.00 46.00 94 ASP A O 1
ATOM 752 N N . LYS A 1 95 ? -23.557 -5.795 18.461 1.00 47.81 95 LYS A N 1
ATOM 753 C CA . LYS A 1 95 ? -24.625 -5.505 19.428 1.00 47.81 95 LYS A CA 1
ATOM 754 C C . LYS A 1 95 ? -25.083 -4.067 19.247 1.00 47.81 95 LYS A C 1
ATOM 756 O O . LYS A 1 95 ? -24.362 -3.141 19.596 1.00 47.81 95 LYS A O 1
ATOM 761 N N . LYS A 1 96 ? -26.298 -3.883 18.725 1.00 40.97 96 LYS A N 1
ATOM 762 C C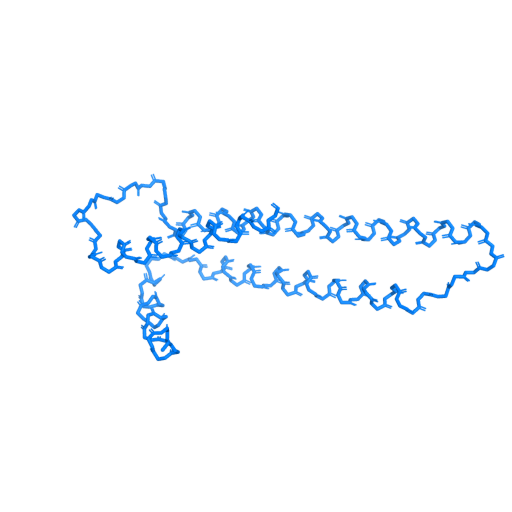A . LYS A 1 96 ? -26.943 -2.569 18.640 1.00 40.97 96 LYS A CA 1
ATOM 763 C C . LYS A 1 96 ? -27.049 -2.008 20.069 1.00 40.97 96 LYS A C 1
ATOM 765 O O . LYS A 1 96 ? -27.791 -2.594 20.859 1.00 40.97 96 LYS A O 1
ATOM 770 N N . PRO A 1 97 ? -26.318 -0.938 20.434 1.00 47.31 97 PRO A N 1
ATOM 771 C CA . PRO A 1 97 ? -26.530 -0.295 21.720 1.00 47.31 97 PRO A CA 1
ATOM 772 C C . PRO A 1 97 ? -27.937 0.296 21.686 1.00 47.31 97 PRO A C 1
ATOM 774 O O . PRO A 1 97 ? -28.303 0.943 20.696 1.00 47.31 97 PRO A O 1
ATOM 777 N N . THR A 1 98 ? -28.750 0.046 22.708 1.00 50.00 98 THR A N 1
ATOM 778 C CA . THR A 1 98 ? -30.065 0.685 22.765 1.00 50.00 98 THR A CA 1
ATOM 779 C C . THR A 1 98 ? -29.880 2.199 22.944 1.00 50.00 98 THR A C 1
ATOM 781 O O . THR A 1 98 ? -28.846 2.634 23.462 1.00 50.00 98 THR A O 1
ATOM 784 N N . PRO A 1 99 ? -30.820 3.043 22.484 1.00 46.44 99 PRO A N 1
ATOM 785 C CA . PRO A 1 99 ? -30.698 4.502 22.576 1.00 46.44 99 PRO A CA 1
ATOM 786 C C . PRO A 1 99 ? -30.424 4.995 24.001 1.00 46.44 99 PRO A C 1
ATOM 788 O O . PRO A 1 99 ? -29.747 6.002 24.185 1.00 46.44 99 PRO A O 1
ATOM 791 N N . GLU A 1 100 ? -30.875 4.244 25.008 1.00 49.44 100 GLU A N 1
ATOM 792 C CA . GLU A 1 100 ? -30.630 4.538 26.421 1.00 49.44 100 GLU A CA 1
ATOM 793 C C . GLU A 1 100 ? -29.160 4.327 26.848 1.00 49.44 100 GLU A C 1
ATOM 795 O O . GLU A 1 100 ? -28.725 4.868 27.861 1.00 49.44 100 GLU A O 1
ATOM 800 N N . GLN A 1 101 ? -28.368 3.569 26.078 1.00 47.12 101 GLN A N 1
ATOM 801 C CA . GLN A 1 101 ? -26.956 3.248 26.349 1.00 47.12 101 GLN A CA 1
ATOM 802 C C . GLN A 1 101 ? -25.967 4.223 25.679 1.00 47.12 101 GLN A C 1
ATOM 804 O O . GLN A 1 101 ? -24.742 4.115 25.847 1.00 47.12 101 GLN A O 1
ATOM 809 N N . LEU A 1 102 ? -26.464 5.175 24.885 1.00 51.12 102 LEU A N 1
ATOM 810 C CA . LEU A 1 102 ? -25.649 6.141 24.155 1.00 51.12 102 LEU A CA 1
ATOM 811 C C . LEU A 1 102 ? -25.875 7.544 24.713 1.00 51.12 102 LEU A C 1
ATOM 813 O O . LEU A 1 102 ? -26.972 8.084 24.648 1.00 51.12 102 LEU A O 1
ATOM 817 N N . SER A 1 103 ? -24.812 8.176 25.217 1.00 56.38 103 SER A N 1
ATOM 818 C CA . SER A 1 103 ? -24.896 9.595 25.557 1.00 56.38 103 SER A CA 1
ATOM 819 C C . SER A 1 103 ? -25.123 10.433 24.284 1.00 56.38 103 SER A C 1
ATOM 821 O O . SER A 1 103 ? -24.660 10.043 23.203 1.00 56.38 103 SER A O 1
ATOM 823 N N . PRO A 1 104 ? -25.780 11.604 24.379 1.00 51.75 104 PRO A N 1
ATOM 824 C CA . PRO A 1 104 ? -26.052 12.478 23.229 1.00 51.75 104 PRO A CA 1
ATOM 825 C C . PRO A 1 104 ? -24.799 12.809 22.401 1.00 51.75 104 PRO A C 1
ATOM 827 O O . PRO A 1 104 ? -24.833 12.866 21.172 1.00 51.75 104 PRO A O 1
ATOM 830 N N . THR A 1 105 ? -23.653 12.931 23.071 1.00 56.16 105 THR A N 1
ATOM 831 C CA . THR A 1 105 ? -22.341 13.140 22.450 1.00 56.16 105 THR A CA 1
ATOM 832 C C . THR A 1 105 ? -21.905 11.957 21.578 1.00 56.16 105 THR A C 1
ATOM 834 O O . THR A 1 105 ? -21.314 12.161 20.519 1.00 56.16 105 THR A O 1
ATOM 837 N N . ARG A 1 106 ? -22.211 10.710 21.971 1.00 51.81 106 ARG A N 1
ATOM 838 C CA . ARG A 1 106 ? -21.868 9.515 21.177 1.00 51.81 106 ARG A CA 1
ATOM 839 C C . ARG A 1 106 ? -22.672 9.440 19.883 1.00 51.81 106 ARG A C 1
ATOM 841 O O . ARG A 1 106 ? -22.091 9.139 18.846 1.00 51.81 106 ARG A O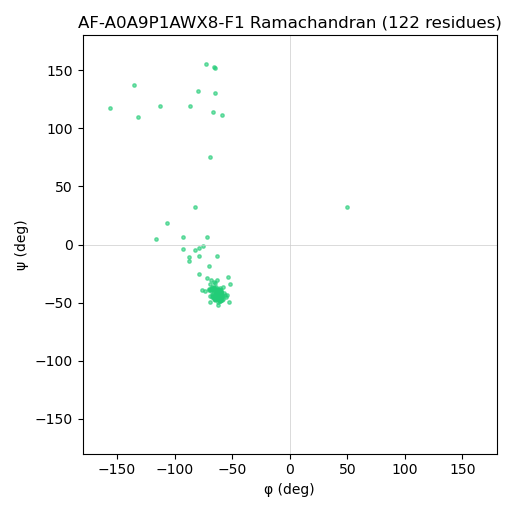 1
ATOM 848 N N . LEU A 1 107 ? -23.961 9.778 19.923 1.00 58.25 107 LEU A N 1
ATOM 849 C CA . LEU A 1 107 ? -24.812 9.859 18.728 1.00 58.25 107 LEU A CA 1
ATOM 850 C C . LEU A 1 107 ? -24.299 10.904 17.730 1.00 58.25 107 LEU A C 1
ATOM 852 O O . LEU A 1 107 ? -24.216 10.638 16.528 1.00 58.25 107 LEU A O 1
ATOM 856 N N . HIS A 1 108 ? -23.888 12.070 18.232 1.00 58.22 108 HIS A N 1
ATOM 857 C CA . HIS A 1 108 ? -23.323 13.123 17.393 1.00 58.22 108 HIS A CA 1
ATOM 858 C C . HIS A 1 108 ? -22.008 12.684 16.730 1.00 58.22 108 HIS A C 1
ATOM 860 O O . HIS A 1 108 ? -21.819 12.884 15.531 1.00 58.22 108 HIS A O 1
ATOM 866 N N . ASN A 1 109 ? -21.133 12.008 17.481 1.00 59.41 109 ASN A N 1
ATOM 867 C CA . ASN A 1 109 ? -19.852 11.517 16.971 1.00 59.41 109 ASN A CA 1
ATOM 868 C C . ASN A 1 109 ? -20.020 10.403 15.926 1.00 59.41 109 ASN A C 1
ATOM 870 O O . ASN A 1 109 ? -19.310 10.406 14.923 1.00 59.41 109 ASN A O 1
ATOM 874 N N . VAL A 1 110 ? -20.973 9.484 16.116 1.00 59.97 110 VAL A N 1
ATOM 875 C CA . VAL A 1 110 ? -21.305 8.458 15.110 1.00 59.97 110 VAL A CA 1
ATOM 876 C C . VAL A 1 110 ? -21.779 9.118 13.818 1.00 59.97 110 VAL A C 1
ATOM 878 O O . VAL A 1 110 ? -21.217 8.848 12.761 1.00 59.97 110 VAL A O 1
ATOM 881 N N . THR A 1 111 ? -22.714 10.064 13.919 1.00 62.91 111 THR A N 1
ATOM 882 C CA . THR A 1 111 ? -23.241 10.806 12.761 1.00 62.91 111 THR A CA 1
ATOM 883 C C . THR A 1 111 ? -22.135 11.571 12.022 1.00 62.91 111 THR A C 1
ATOM 885 O O . THR A 1 111 ? -22.110 11.617 10.792 1.00 62.91 111 THR A O 1
ATOM 888 N N . ALA A 1 112 ? -21.190 12.167 12.755 1.00 61.91 112 ALA A N 1
ATOM 889 C CA . ALA A 1 112 ? -20.058 12.880 12.169 1.00 61.91 112 ALA A CA 1
ATOM 890 C C . ALA A 1 112 ? -19.106 11.935 11.415 1.00 61.91 112 ALA A C 1
ATOM 892 O O . ALA A 1 112 ? -18.689 12.243 10.299 1.00 61.91 112 ALA A O 1
ATOM 893 N N . ILE A 1 113 ? -18.805 10.765 11.987 1.00 55.91 113 ILE A N 1
ATOM 894 C CA . ILE A 1 113 ? -17.936 9.760 11.362 1.00 55.91 113 ILE A CA 1
ATOM 895 C C . ILE A 1 113 ? -18.620 9.114 10.147 1.00 55.91 113 ILE A C 1
ATOM 897 O O . ILE A 1 113 ? -17.964 8.888 9.134 1.00 55.91 113 ILE A O 1
ATOM 901 N N . 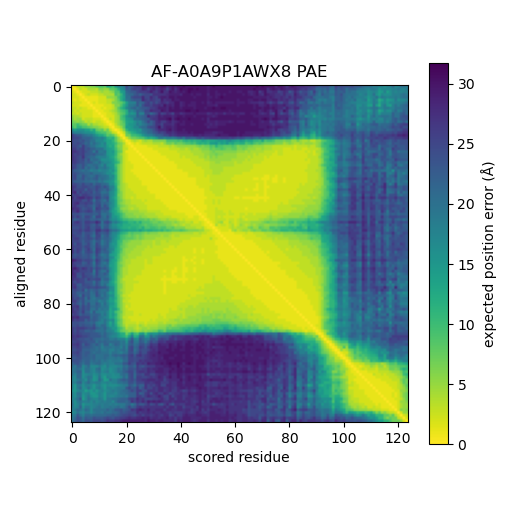GLU A 1 114 ? -19.926 8.846 10.208 1.00 60.81 114 GLU A N 1
ATOM 902 C CA . GLU A 1 114 ? -20.707 8.348 9.067 1.00 60.81 114 GLU A CA 1
ATOM 903 C C . GLU A 1 114 ? -20.685 9.335 7.901 1.00 60.81 114 GLU A C 1
ATOM 905 O O . GLU A 1 114 ? -20.380 8.945 6.775 1.00 60.81 114 GLU A O 1
ATOM 910 N N . ARG A 1 115 ? -20.910 10.628 8.167 1.00 68.50 115 ARG A N 1
ATOM 911 C CA . ARG A 1 115 ? -20.799 11.675 7.138 1.00 68.50 115 ARG A CA 1
ATOM 912 C C . ARG A 1 115 ? -19.403 11.735 6.527 1.00 68.50 115 ARG A C 1
ATOM 914 O O . ARG A 1 115 ? -19.278 11.873 5.314 1.00 68.50 115 ARG A O 1
ATOM 921 N N . MET A 1 116 ? -18.366 11.588 7.345 1.00 69.50 116 MET A N 1
ATOM 922 C CA . MET A 1 116 ? -16.980 11.609 6.885 1.00 69.50 116 MET A CA 1
ATOM 923 C C . MET A 1 116 ? -16.643 10.385 6.013 1.00 69.50 116 MET A C 1
ATOM 925 O O . MET A 1 116 ? -15.959 10.518 5.003 1.00 69.50 116 MET A O 1
ATOM 929 N N . LEU A 1 117 ? -17.170 9.203 6.347 1.00 60.94 117 LEU A N 1
ATOM 930 C CA . LEU A 1 117 ? -17.010 7.990 5.536 1.00 60.94 117 LEU A CA 1
ATOM 931 C C . LEU A 1 117 ? -17.771 8.064 4.208 1.00 60.94 117 LEU A C 1
ATOM 933 O O . LEU A 1 117 ? -17.236 7.633 3.190 1.00 60.94 117 LEU A O 1
ATOM 937 N N . VAL A 1 118 ? -18.977 8.642 4.199 1.00 67.19 118 VAL A N 1
ATOM 938 C CA . VAL A 1 118 ? -19.720 8.913 2.957 1.00 67.19 118 VAL A CA 1
ATOM 939 C C . VAL A 1 118 ? -18.920 9.853 2.062 1.00 67.19 118 VAL A C 1
ATOM 941 O O . VAL A 1 118 ? -18.744 9.549 0.889 1.00 67.19 118 VAL A O 1
ATOM 944 N N . GLN A 1 119 ? -18.361 10.931 2.622 1.00 57.81 119 GLN A N 1
ATOM 945 C CA . GLN A 1 119 ? -17.516 11.858 1.868 1.00 57.81 119 GLN A CA 1
ATOM 946 C C . GLN A 1 119 ? -16.287 11.166 1.272 1.00 57.81 119 GLN A C 1
ATOM 948 O O . GLN A 1 119 ? -15.987 11.388 0.107 1.00 57.81 119 GLN A O 1
ATOM 953 N N . LEU A 1 120 ? -15.611 10.288 2.017 1.00 58.00 120 LEU A N 1
ATOM 954 C CA . LEU A 1 120 ? -14.465 9.527 1.501 1.00 58.00 120 LEU A CA 1
ATOM 955 C C . LEU A 1 120 ? -14.862 8.486 0.438 1.00 58.00 120 LEU A C 1
ATOM 957 O O . LEU A 1 120 ? -14.068 8.202 -0.454 1.00 58.00 120 LEU A O 1
ATOM 961 N N . GLY A 1 121 ? -16.075 7.932 0.516 1.00 54.47 121 GLY A N 1
ATOM 962 C CA . GLY A 1 121 ? -16.609 6.975 -0.457 1.00 54.47 121 GLY A CA 1
ATOM 963 C C . GLY A 1 121 ? -17.129 7.610 -1.750 1.00 54.47 121 GLY A C 1
ATOM 964 O O . GLY A 1 121 ? -17.115 6.958 -2.784 1.00 54.47 121 GLY A O 1
ATOM 965 N N . THR A 1 122 ? -17.550 8.878 -1.719 1.00 50.12 122 THR A N 1
ATOM 966 C CA . THR A 1 122 ? -18.029 9.617 -2.905 1.00 50.12 122 THR A CA 1
ATOM 967 C C . THR A 1 122 ? -16.916 10.153 -3.816 1.00 50.12 122 THR A C 1
ATOM 969 O O . THR A 1 122 ? -17.224 10.733 -4.852 1.00 50.12 122 THR A O 1
ATOM 972 N N . TYR A 1 123 ? -15.640 9.974 -3.451 1.00 47.81 123 TYR A N 1
ATOM 973 C CA . TYR A 1 123 ? -14.471 10.366 -4.261 1.00 47.81 123 TYR A CA 1
ATOM 974 C C . TYR A 1 123 ? -13.727 9.173 -4.898 1.00 47.81 123 TYR A C 1
ATOM 976 O O . TYR A 1 123 ? -12.572 9.325 -5.296 1.00 47.81 123 TYR A O 1
ATOM 984 N N . TYR A 1 124 ? -14.375 8.008 -4.999 1.00 39.56 124 TYR A N 1
ATOM 985 C CA . TYR A 1 124 ? -13.900 6.854 -5.774 1.00 39.56 124 TYR A CA 1
ATOM 986 C C . TYR A 1 124 ? -14.753 6.625 -7.019 1.00 39.56 124 TYR A C 1
ATOM 988 O O . TYR A 1 124 ? -15.994 6.740 -6.908 1.00 39.56 124 TYR A O 1
#

Solvent-accessible surface area (backbone atoms only — not comparable to full-atom values): 7251 Å² total; per-residue (Å²): 109,69,70,59,51,50,53,51,47,56,59,49,61,66,65,50,78,80,58,92,51,64,65,61,52,52,52,49,51,53,52,54,51,50,52,53,49,51,53,52,50,51,55,46,50,66,70,71,57,77,81,60,99,44,71,68,63,39,50,50,52,52,52,51,53,48,51,52,52,51,51,56,52,49,54,49,52,51,53,50,53,53,48,53,53,50,50,42,61,74,66,40,66,93,54,82,73,54,76,92,76,48,56,74,67,52,56,52,50,51,55,51,51,51,53,52,50,51,58,64,57,72,76,110

Radius of gyration: 21.26 Å; Cα contacts (8 Å, |Δi|>4): 26; chains: 1; bounding box: 49×32×54 Å

Secondary structure (DSSP, 8-state):
-HHHHHHHHHHHHHHGGGS--HHHHHHHHHHHHHHHHHHHHHHHHHHH-PPPSSHHHHHHHHHHHHHHHHHHHHHHHHHHHHHHHHHHHHTTTTS---GGGS-HHHHHHHHHHHHHHHHHHTT-

Nearest PDB structures (foldseek):
  5sw8-assembly1_B  TM=4.532E-01  e=4.398E+00  Homo sapiens
  7pg5-assembly1_B  TM=3.362E-01  e=2.491E+00  Homo sapiens
  3mtt-assembly1_A  TM=3.460E-01  e=3.416E+00  Homo sapiens
  6z6f-assembly1_C  TM=4.198E-01  e=7.765E+00  Saccharomyces cerevisiae S288C